Protein AF-X1T3Y7-F1 (afdb_monomer_lite)

Organism: NCBI:txid412755

Secondary structure (DSSP, 8-state):
--PPPSSS--TTEEEETTEEEEEEEEEE-S--TT------HHHHHHHHHHHHHT--EEEEEE-TTSSEEEEEE-SHHHHHT---SS-EEHHHHHHHHHHHTT-PPPHHHHHHHT-

Radius of gyration: 14.02 Å; chains: 1; bounding box: 27×38×32 Å

pLDDT: mean 86.09, std 16.31, range [31.8, 98.0]

Sequence (115 aa):
MFILIPGLNLDFLEYDHSKAVALVEYKRRINLEAVSPSLDANIEALIDLGNRAGIPVFCVFYTPNLKRFRVFGLNARGKGYGPPEDITSEYKYVDFLYYIRGRTMPESVGEKLWQ

Foldseek 3Di:
DDDDDDDDDPVFFDDDPPDTLEGEAEAEDADPPPDDD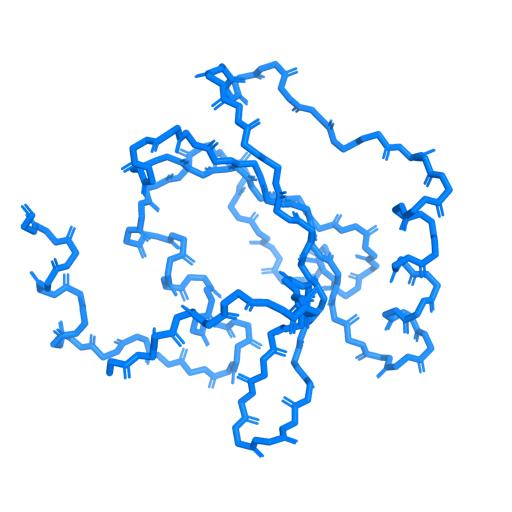DPDPVLVVRQVVCVVVVHWYKYWYAYPVRFWIDIDTSYPRRVVLVPDHDTDGNLVVVQSSQVSVVHGDDVVVNVVSVD

Structure (mmCIF, N/CA/C/O backbone):
data_AF-X1T3Y7-F1
#
_entry.id   AF-X1T3Y7-F1
#
loop_
_atom_site.group_PDB
_atom_site.id
_atom_site.type_symbol
_atom_site.label_atom_id
_atom_site.label_alt_id
_atom_site.label_comp_id
_atom_site.label_asym_id
_atom_site.label_entity_id
_atom_site.label_seq_id
_atom_site.pdbx_PDB_ins_code
_atom_site.Cartn_x
_atom_site.Cartn_y
_atom_site.Cartn_z
_atom_site.occupancy
_atom_site.B_iso_or_equiv
_atom_site.auth_seq_id
_atom_site.auth_comp_id
_atom_site.auth_asym_id
_atom_site.auth_atom_id
_atom_site.pdbx_PDB_model_num
ATOM 1 N N . MET A 1 1 ? 2.787 10.656 16.256 1.00 32.88 1 MET A N 1
ATOM 2 C CA . MET A 1 1 ? 4.179 10.268 15.958 1.00 32.88 1 MET A CA 1
ATOM 3 C C . MET A 1 1 ? 4.281 8.795 16.272 1.00 32.88 1 MET A C 1
ATOM 5 O O . MET A 1 1 ? 4.190 8.453 17.441 1.00 32.88 1 MET A O 1
ATOM 9 N N . PHE A 1 2 ? 4.350 7.937 15.259 1.00 32.75 2 PHE A N 1
ATOM 10 C CA . PHE A 1 2 ? 4.605 6.518 15.482 1.00 32.75 2 PHE A CA 1
ATOM 11 C C . PHE A 1 2 ? 5.980 6.200 14.914 1.00 32.75 2 PHE A C 1
ATOM 13 O O . PHE A 1 2 ? 6.254 6.409 13.737 1.00 32.75 2 PHE A O 1
ATOM 20 N N . ILE A 1 3 ? 6.852 5.841 15.847 1.00 34.69 3 ILE A N 1
ATOM 21 C CA . ILE A 1 3 ? 8.257 5.511 15.678 1.00 34.69 3 ILE A CA 1
ATOM 22 C C . ILE A 1 3 ? 8.313 4.034 15.281 1.00 34.69 3 ILE A C 1
ATOM 24 O O . ILE A 1 3 ? 7.742 3.194 15.974 1.00 34.69 3 ILE A O 1
ATOM 28 N N . LEU A 1 4 ? 8.992 3.731 14.175 1.00 40.81 4 LEU A N 1
ATOM 29 C CA . LEU A 1 4 ? 9.364 2.371 13.786 1.00 40.81 4 LEU A CA 1
ATOM 30 C C . LEU A 1 4 ? 10.512 1.909 14.703 1.00 40.81 4 LEU A C 1
ATOM 32 O O . LEU A 1 4 ? 11.549 2.571 14.762 1.00 40.81 4 LEU A O 1
ATOM 36 N N . ILE A 1 5 ? 10.327 0.806 15.434 1.00 31.80 5 ILE A N 1
ATOM 37 C CA . ILE A 1 5 ? 11.369 0.171 16.261 1.00 31.80 5 ILE A CA 1
ATOM 38 C C . ILE A 1 5 ? 11.878 -1.068 15.507 1.00 31.80 5 ILE A C 1
ATOM 40 O O . ILE A 1 5 ? 11.058 -1.894 15.110 1.00 31.80 5 ILE A O 1
ATOM 44 N N . PRO A 1 6 ? 13.197 -1.239 15.306 1.00 36.62 6 PRO A N 1
ATOM 45 C CA . PRO A 1 6 ? 13.729 -2.378 14.575 1.00 36.62 6 PRO A CA 1
ATOM 46 C C . PRO A 1 6 ? 13.797 -3.621 15.471 1.00 36.62 6 PRO A C 1
ATOM 48 O O . PRO A 1 6 ? 14.414 -3.604 16.535 1.00 36.62 6 PRO A O 1
ATOM 51 N N . GLY A 1 7 ? 13.191 -4.711 15.002 1.00 38.00 7 GLY A N 1
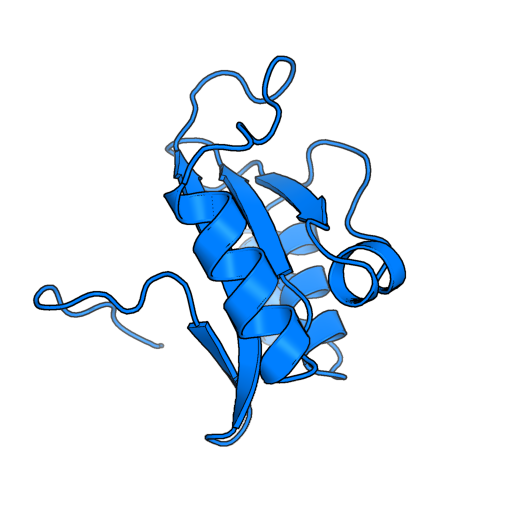ATOM 52 C CA . GLY A 1 7 ? 13.235 -6.029 15.637 1.00 38.00 7 GLY A CA 1
ATOM 53 C C . GLY A 1 7 ? 11.908 -6.759 15.462 1.00 38.00 7 GLY A C 1
ATOM 54 O O . GLY A 1 7 ? 11.055 -6.683 16.334 1.00 38.00 7 GLY A O 1
ATOM 55 N N . LEU A 1 8 ? 11.756 -7.467 14.337 1.00 40.53 8 LEU A N 1
ATOM 56 C CA . LEU A 1 8 ? 10.544 -8.194 13.918 1.00 40.53 8 LEU A CA 1
ATOM 57 C C . LEU A 1 8 ? 9.426 -7.292 13.351 1.00 40.53 8 LEU A C 1
ATOM 59 O O . LEU A 1 8 ? 8.328 -7.171 13.887 1.00 40.53 8 LEU A O 1
ATOM 63 N N . ASN A 1 9 ? 9.743 -6.665 12.219 1.00 44.59 9 ASN A N 1
ATOM 64 C CA . ASN A 1 9 ? 8.843 -5.836 11.426 1.00 44.59 9 ASN A CA 1
ATOM 65 C C . ASN A 1 9 ? 7.703 -6.669 10.811 1.00 44.59 9 ASN A C 1
ATOM 67 O O . ASN A 1 9 ? 7.887 -7.350 9.802 1.00 44.59 9 ASN A O 1
ATOM 71 N N . LEU A 1 10 ? 6.494 -6.558 11.361 1.00 50.97 10 LEU A N 1
ATOM 72 C CA . LEU A 1 10 ? 5.266 -6.726 10.579 1.00 50.97 10 LEU A CA 1
ATOM 73 C C . LEU A 1 10 ? 5.092 -5.469 9.706 1.00 50.97 10 LEU A C 1
ATOM 75 O O . LEU A 1 10 ? 4.139 -4.718 9.880 1.00 50.97 10 LEU A O 1
ATOM 79 N N . ASP A 1 11 ? 6.019 -5.230 8.770 1.00 59.06 11 ASP A N 1
ATOM 80 C CA . ASP A 1 11 ? 5.971 -4.095 7.823 1.00 59.06 11 ASP A CA 1
ATOM 81 C C . ASP A 1 11 ? 4.788 -4.189 6.852 1.00 59.06 11 ASP A C 1
ATO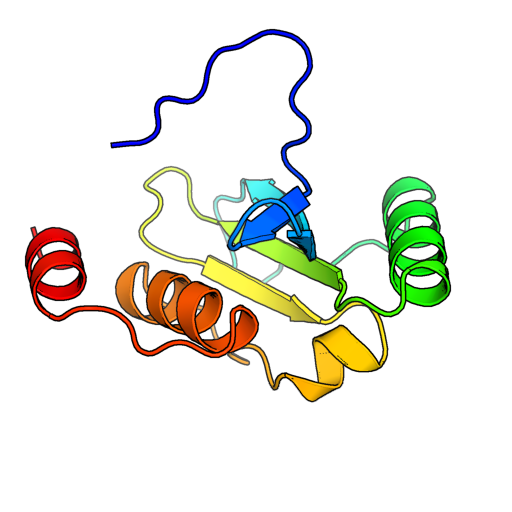M 83 O O . ASP A 1 11 ? 4.604 -3.317 6.009 1.00 59.06 11 ASP A O 1
ATOM 87 N N . PHE A 1 12 ? 3.989 -5.252 6.961 1.00 70.38 12 PHE A N 1
ATOM 88 C CA . PHE A 1 12 ? 2.915 -5.556 6.042 1.00 70.38 12 PHE A CA 1
ATOM 89 C C . PHE A 1 12 ? 1.515 -5.391 6.605 1.00 70.38 12 PHE A C 1
ATOM 91 O O . PHE A 1 12 ? 0.572 -5.665 5.877 1.00 70.38 12 PHE A O 1
ATOM 98 N N . LEU A 1 13 ? 1.331 -4.984 7.862 1.00 83.69 13 LEU A N 1
ATOM 99 C CA . LEU A 1 13 ? -0.001 -4.874 8.454 1.00 83.69 13 LEU A CA 1
ATOM 100 C C . LEU A 1 13 ? -0.404 -3.416 8.664 1.00 83.69 13 LEU A C 1
ATOM 102 O O . LEU A 1 13 ? 0.101 -2.741 9.558 1.00 83.69 13 LEU A O 1
ATOM 106 N N . GLU A 1 14 ? -1.398 -2.966 7.907 1.00 84.00 14 GLU A N 1
ATOM 107 C CA . GLU A 1 14 ? -2.100 -1.724 8.211 1.00 84.00 14 GLU A CA 1
ATOM 108 C C . GLU A 1 14 ? -3.212 -2.014 9.214 1.00 84.00 14 GLU A C 1
ATOM 110 O O . GLU A 1 14 ? -3.998 -2.955 9.046 1.00 84.00 14 GLU A O 1
ATOM 115 N N . TYR A 1 15 ? -3.305 -1.185 10.250 1.00 84.00 15 TYR A N 1
ATOM 116 C CA . TYR A 1 15 ? -4.311 -1.328 11.295 1.00 84.00 15 TYR A CA 1
ATOM 117 C C . TYR A 1 15 ? -4.971 0.005 11.643 1.00 84.00 15 TYR A C 1
ATOM 119 O O . TYR A 1 15 ? -4.396 1.080 11.477 1.00 84.00 15 TYR A O 1
ATOM 127 N N . ASP A 1 16 ? -6.195 -0.081 12.153 1.00 86.56 16 ASP A N 1
ATOM 128 C CA . ASP A 1 16 ? -6.913 1.035 12.753 1.00 86.56 16 ASP A CA 1
ATOM 129 C C . ASP A 1 16 ? -7.705 0.547 13.970 1.00 86.56 16 ASP A C 1
ATOM 131 O O . ASP A 1 16 ? -8.302 -0.527 13.930 1.00 86.56 16 ASP A O 1
ATOM 135 N N . HIS A 1 17 ? -7.679 1.297 15.077 1.00 85.06 17 HIS A N 1
ATOM 136 C CA . HIS A 1 17 ? -8.302 0.905 16.355 1.00 85.06 17 HIS A CA 1
ATOM 137 C C . HIS A 1 17 ? -8.060 -0.568 16.749 1.00 85.06 17 HIS A C 1
ATOM 139 O O . HIS A 1 17 ? -8.991 -1.301 17.088 1.00 85.06 17 HIS A O 1
ATOM 145 N N . SER A 1 18 ? -6.801 -1.011 16.675 1.00 86.06 18 SER A N 1
ATOM 146 C CA . SER A 1 18 ? -6.383 -2.386 16.996 1.00 86.06 18 SER A CA 1
ATOM 147 C C . SER A 1 18 ? -6.998 -3.479 16.107 1.00 86.06 18 SER A C 1
ATOM 149 O O . SER A 1 18 ? -6.972 -4.653 16.472 1.00 86.06 18 SER A O 1
ATOM 151 N N . LYS A 1 19 ? -7.530 -3.122 14.932 1.00 88.38 19 LYS A N 1
ATOM 152 C CA . LYS A 1 19 ? -8.031 -4.062 13.925 1.00 88.38 19 LYS A CA 1
ATOM 153 C C . LYS A 1 19 ? -7.187 -3.990 12.663 1.00 88.38 19 LYS A C 1
ATOM 155 O O . LYS A 1 19 ? -6.883 -2.902 12.186 1.00 88.38 19 LYS A O 1
ATOM 160 N N . ALA A 1 20 ? -6.850 -5.151 12.110 1.00 91.31 20 ALA A N 1
ATOM 161 C CA . ALA A 1 20 ? -6.253 -5.253 10.786 1.00 91.31 20 ALA A CA 1
ATOM 162 C C . ALA A 1 20 ? -7.210 -4.671 9.735 1.00 91.31 20 ALA A C 1
ATOM 164 O O . ALA A 1 20 ? -8.378 -5.063 9.688 1.00 91.31 20 ALA A O 1
ATOM 165 N N . VAL A 1 21 ? -6.716 -3.755 8.901 1.00 93.88 21 VAL A N 1
ATOM 166 C CA . VAL A 1 21 ? -7.496 -3.135 7.818 1.00 93.88 21 VAL A CA 1
ATOM 167 C C . VAL A 1 21 ? -6.971 -3.494 6.436 1.00 93.88 21 VAL A C 1
ATOM 169 O O . VAL A 1 21 ? -7.761 -3.558 5.502 1.00 93.88 21 VAL A O 1
ATOM 172 N N . ALA A 1 22 ? -5.671 -3.753 6.288 1.00 94.88 22 ALA A N 1
ATOM 173 C CA . ALA A 1 22 ? -5.076 -4.176 5.026 1.00 94.88 22 ALA A CA 1
ATOM 174 C C . ALA A 1 22 ? -3.746 -4.897 5.254 1.00 94.88 22 ALA A C 1
ATOM 176 O O . ALA A 1 22 ? -3.099 -4.709 6.286 1.00 94.88 22 ALA A O 1
ATOM 177 N N . LEU A 1 23 ? -3.328 -5.673 4.254 1.00 95.00 23 LEU A N 1
ATOM 178 C CA . LEU A 1 23 ? -1.949 -6.130 4.128 1.00 95.00 23 LEU A CA 1
ATOM 179 C C . LEU A 1 23 ? -1.229 -5.313 3.045 1.00 95.00 23 LEU A C 1
ATOM 181 O O . LEU A 1 23 ? -1.806 -5.074 1.984 1.00 95.00 23 LEU A O 1
ATOM 185 N N . VAL A 1 24 ? 0.012 -4.888 3.281 1.00 92.69 24 VAL A N 1
ATOM 186 C CA . VAL A 1 24 ? 0.777 -4.027 2.367 1.0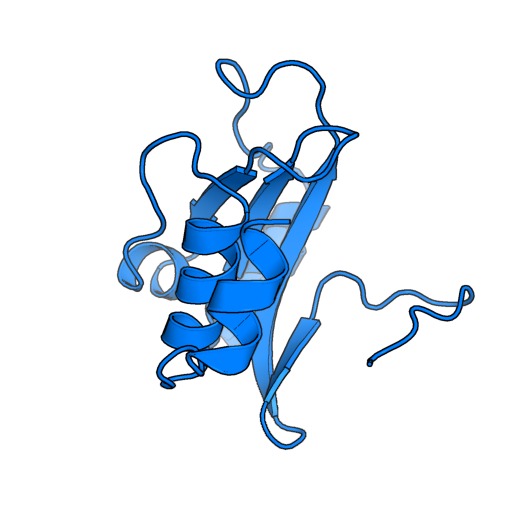0 92.69 24 VAL A CA 1
ATOM 187 C C . VAL A 1 24 ? 2.225 -4.488 2.244 1.00 92.69 24 VAL A C 1
ATOM 189 O O . VAL A 1 24 ? 3.014 -4.344 3.156 1.00 92.69 24 VAL A O 1
ATOM 192 N N . GLU A 1 25 ? 2.629 -4.976 1.082 1.00 91.62 25 GLU A N 1
ATOM 193 C CA . GLU A 1 25 ? 4.041 -5.248 0.809 1.00 91.62 25 GLU A CA 1
ATOM 194 C C . GLU A 1 25 ? 4.736 -3.977 0.296 1.00 91.62 25 GLU A C 1
ATOM 196 O O . GLU A 1 25 ? 4.406 -3.479 -0.784 1.00 91.62 25 GLU A O 1
ATOM 201 N N . TYR A 1 26 ? 5.727 -3.468 1.028 1.00 90.69 26 TYR A N 1
ATOM 202 C CA . TYR A 1 26 ? 6.495 -2.282 0.639 1.00 90.69 26 TYR A CA 1
ATOM 203 C C . TYR A 1 26 ? 7.797 -2.649 -0.088 1.00 90.69 26 TYR A C 1
ATOM 205 O O . TYR A 1 26 ? 8.654 -3.355 0.438 1.00 90.69 26 TYR A O 1
ATOM 213 N N . LYS A 1 27 ? 8.007 -2.109 -1.296 1.00 90.44 27 LYS A N 1
ATOM 214 C CA . LYS A 1 27 ? 9.200 -2.366 -2.123 1.00 90.44 27 LYS A CA 1
ATOM 215 C C . LYS A 1 27 ? 9.880 -1.068 -2.565 1.00 90.44 27 LYS A C 1
ATOM 217 O O . LYS A 1 27 ? 9.412 -0.353 -3.448 1.00 90.44 27 LYS A O 1
ATOM 222 N N . ARG A 1 28 ? 11.068 -0.789 -2.028 1.00 92.31 28 ARG A N 1
ATOM 223 C CA . ARG A 1 28 ? 11.881 0.370 -2.442 1.00 92.31 28 ARG A CA 1
ATOM 224 C C . ARG A 1 28 ? 12.401 0.215 -3.880 1.00 92.31 28 ARG A C 1
ATOM 226 O O . ARG A 1 28 ? 12.981 -0.821 -4.219 1.00 92.31 28 ARG A O 1
ATOM 233 N N . ARG A 1 29 ? 12.253 1.244 -4.725 1.00 92.00 29 ARG A N 1
ATOM 234 C CA . ARG A 1 29 ? 12.748 1.287 -6.121 1.00 92.00 29 ARG A CA 1
ATOM 235 C C . ARG A 1 29 ? 13.159 2.700 -6.538 1.00 92.00 29 ARG A C 1
ATOM 237 O O . ARG A 1 29 ? 12.581 3.674 -6.083 1.00 92.00 29 ARG A O 1
ATOM 244 N N . ILE A 1 30 ? 14.152 2.815 -7.423 1.00 88.62 30 ILE A N 1
ATOM 245 C CA . ILE A 1 30 ? 14.590 4.115 -7.971 1.00 88.62 30 ILE A CA 1
ATOM 246 C C . ILE A 1 30 ? 13.688 4.547 -9.134 1.00 88.62 30 ILE A C 1
ATOM 248 O O . ILE A 1 30 ? 13.270 5.699 -9.192 1.00 88.62 30 ILE A O 1
ATOM 252 N N . ASN A 1 31 ? 13.360 3.617 -10.033 1.00 91.38 31 ASN A N 1
ATOM 253 C CA . ASN A 1 31 ? 12.462 3.851 -11.159 1.00 91.38 31 ASN A CA 1
ATOM 254 C C . ASN A 1 31 ? 11.126 3.144 -10.901 1.00 91.38 31 ASN A C 1
ATOM 256 O O . ASN A 1 31 ? 11.104 1.919 -10.802 1.00 91.38 31 ASN A O 1
ATOM 260 N N . LEU A 1 32 ? 10.042 3.914 -10.779 1.00 93.25 32 LEU A N 1
ATOM 261 C CA . LEU A 1 32 ? 8.687 3.399 -10.553 1.00 93.25 32 LEU A CA 1
ATOM 262 C C . LEU A 1 32 ? 7.897 3.163 -11.851 1.00 93.25 32 LEU A C 1
ATOM 264 O O . LEU A 1 32 ? 6.854 2.517 -11.810 1.00 93.25 32 LEU A O 1
ATOM 268 N N . GLU A 1 33 ? 8.365 3.649 -13.002 1.00 91.50 33 GLU A N 1
ATOM 269 C CA . GLU A 1 33 ? 7.630 3.540 -14.275 1.00 91.50 33 GLU A CA 1
ATOM 270 C C . GLU A 1 33 ? 7.584 2.089 -14.779 1.00 91.50 33 GLU A C 1
ATOM 272 O O . GLU A 1 33 ? 6.580 1.635 -15.324 1.00 91.50 33 GLU A O 1
ATOM 277 N N . ALA A 1 34 ? 8.650 1.330 -14.519 1.00 88.06 34 ALA A N 1
ATOM 278 C CA . ALA A 1 34 ? 8.831 -0.043 -14.991 1.00 88.06 34 ALA A CA 1
ATOM 279 C C . ALA A 1 34 ? 8.587 -1.112 -13.907 1.00 88.06 34 ALA A C 1
ATOM 281 O O . ALA A 1 34 ? 9.074 -2.235 -14.026 1.00 88.06 34 ALA A O 1
ATOM 282 N N . VAL A 1 35 ? 7.887 -0.776 -12.818 1.00 92.31 35 VAL A N 1
ATOM 283 C CA . VAL A 1 35 ? 7.626 -1.734 -11.731 1.00 92.31 35 VAL A CA 1
ATOM 284 C C . VAL A 1 35 ? 6.295 -2.442 -11.933 1.00 92.31 35 VAL A C 1
ATOM 286 O O . VAL A 1 35 ? 5.296 -1.840 -12.319 1.00 92.31 35 VAL A O 1
ATOM 289 N N . SER A 1 36 ? 6.286 -3.725 -11.605 1.00 91.50 36 SER A N 1
ATOM 290 C CA . SER A 1 36 ? 5.081 -4.527 -11.434 1.00 91.50 36 SER A CA 1
ATOM 291 C C . SER A 1 36 ? 5.302 -5.496 -10.269 1.00 91.50 36 SER A C 1
ATOM 293 O O . SER A 1 36 ? 6.452 -5.870 -9.999 1.00 91.50 36 SER A O 1
ATOM 295 N N . PRO A 1 37 ? 4.248 -5.877 -9.529 1.00 90.81 37 PRO A N 1
ATOM 296 C CA . PRO A 1 37 ? 4.362 -6.921 -8.520 1.00 90.81 37 PRO A CA 1
ATOM 297 C C . PRO A 1 37 ? 4.768 -8.252 -9.167 1.00 90.81 37 PRO A C 1
ATOM 299 O O . PRO A 1 37 ? 4.124 -8.704 -10.113 1.00 90.81 37 PRO A O 1
ATOM 302 N N . SER A 1 38 ? 5.814 -8.894 -8.647 1.00 89.25 38 SER A N 1
ATOM 303 C CA . SER A 1 38 ? 6.124 -10.290 -8.963 1.00 89.25 38 SER A CA 1
ATOM 304 C C . SER A 1 38 ? 5.177 -11.203 -8.190 1.00 89.25 38 SER A C 1
ATOM 306 O O . SER A 1 38 ? 5.053 -11.060 -6.978 1.00 89.25 38 SER A O 1
ATOM 308 N N . LEU A 1 39 ? 4.531 -12.158 -8.861 1.00 88.06 39 LEU A N 1
ATOM 309 C CA . LEU A 1 39 ? 3.800 -13.240 -8.190 1.00 88.06 39 LEU A CA 1
ATOM 310 C C . LEU A 1 39 ? 4.792 -14.311 -7.723 1.00 88.06 39 LEU A C 1
ATOM 312 O O . LEU A 1 39 ? 4.888 -15.391 -8.293 1.00 88.06 39 LEU A O 1
ATOM 316 N N . ASP A 1 40 ? 5.606 -13.952 -6.735 1.00 89.81 40 ASP A N 1
ATOM 317 C CA . ASP A 1 40 ? 6.449 -14.895 -6.009 1.00 89.81 40 ASP A CA 1
ATOM 318 C C . ASP A 1 40 ? 5.682 -15.511 -4.826 1.00 89.81 40 ASP A C 1
ATOM 320 O O . ASP A 1 40 ? 4.605 -15.045 -4.446 1.00 89.81 40 ASP A O 1
ATOM 324 N N . ALA A 1 41 ? 6.252 -16.557 -4.225 1.00 89.50 41 ALA A N 1
ATOM 325 C CA . ALA A 1 41 ? 5.618 -17.290 -3.130 1.00 89.50 41 ALA A CA 1
ATOM 326 C C . ALA A 1 41 ? 5.233 -16.393 -1.934 1.00 89.50 41 ALA A C 1
ATOM 328 O O . ALA A 1 41 ? 4.255 -16.678 -1.244 1.00 89.50 41 ALA A O 1
ATOM 329 N N . ASN A 1 42 ? 5.961 -15.294 -1.699 1.00 86.12 42 ASN A N 1
ATOM 330 C CA . ASN A 1 42 ? 5.650 -14.364 -0.613 1.00 86.12 42 ASN A CA 1
ATOM 331 C C . ASN A 1 42 ? 4.390 -13.553 -0.932 1.00 86.12 42 ASN A C 1
ATOM 333 O O . ASN A 1 42 ? 3.506 -13.424 -0.084 1.00 86.12 42 ASN A O 1
ATOM 337 N N . ILE A 1 43 ? 4.281 -13.035 -2.159 1.00 91.12 43 ILE A N 1
ATOM 338 C CA . ILE A 1 43 ? 3.077 -12.332 -2.612 1.00 91.12 43 ILE A CA 1
ATOM 339 C C . ILE A 1 43 ? 1.862 -13.266 -2.622 1.00 91.12 43 ILE A C 1
ATOM 341 O O . ILE A 1 43 ? 0.787 -12.862 -2.179 1.00 91.12 43 ILE A O 1
ATOM 345 N N . GLU A 1 44 ? 2.015 -14.513 -3.068 1.00 94.81 44 GLU A N 1
ATOM 346 C CA . GLU A 1 44 ? 0.918 -15.488 -3.053 1.00 94.81 44 GLU A CA 1
ATOM 347 C C . GLU A 1 44 ? 0.446 -15.806 -1.629 1.00 94.81 44 GLU A C 1
ATOM 349 O O . GLU A 1 44 ? -0.759 -15.803 -1.367 1.00 94.81 44 GLU A O 1
ATOM 354 N N . ALA A 1 45 ? 1.377 -15.989 -0.687 1.00 93.25 45 ALA A N 1
ATOM 355 C CA . ALA A 1 45 ? 1.052 -16.183 0.723 1.00 93.25 45 ALA A CA 1
ATOM 356 C C . ALA A 1 45 ? 0.319 -14.972 1.329 1.00 93.25 45 ALA A C 1
ATOM 358 O O . ALA A 1 45 ? -0.657 -15.144 2.062 1.00 93.25 45 ALA A O 1
ATOM 359 N N . LEU A 1 46 ? 0.734 -13.743 0.996 1.00 93.06 46 LEU A N 1
ATOM 360 C CA . LEU A 1 46 ? 0.047 -12.521 1.435 1.00 93.06 46 LEU A CA 1
ATOM 361 C C . LEU A 1 46 ? -1.370 -12.416 0.856 1.00 93.06 46 LEU A C 1
ATOM 363 O O . LEU A 1 46 ? -2.300 -12.030 1.569 1.00 93.06 46 LEU A O 1
ATOM 367 N N . ILE A 1 47 ? -1.554 -12.778 -0.417 1.00 96.19 47 ILE A N 1
ATOM 368 C CA . ILE A 1 47 ? -2.873 -12.813 -1.063 1.00 96.19 47 ILE A CA 1
ATOM 369 C C . ILE A 1 47 ? -3.782 -13.840 -0.376 1.00 96.19 47 ILE A C 1
ATOM 371 O O . ILE A 1 47 ? -4.920 -13.500 -0.047 1.00 96.19 47 ILE A O 1
ATOM 375 N N . ASP A 1 48 ? -3.303 -15.066 -0.136 1.00 97.00 48 ASP A N 1
ATOM 376 C CA . ASP A 1 48 ? -4.069 -16.106 0.569 1.00 97.00 48 ASP A CA 1
ATOM 377 C C . ASP A 1 48 ? -4.473 -15.642 1.975 1.00 97.00 48 ASP A C 1
ATOM 379 O O . ASP A 1 48 ? -5.653 -15.703 2.332 1.00 97.00 48 ASP A O 1
ATOM 383 N N . LEU A 1 49 ? -3.533 -15.076 2.740 1.00 95.44 49 LEU A N 1
ATOM 384 C CA . LEU A 1 49 ? -3.806 -14.563 4.082 1.00 95.44 49 LEU A CA 1
ATOM 385 C C . LEU A 1 49 ? -4.864 -13.453 4.066 1.00 95.44 49 LEU A C 1
ATOM 387 O O . LEU A 1 49 ? -5.827 -13.507 4.834 1.00 95.44 49 LEU A O 1
ATOM 391 N N . GLY A 1 50 ? -4.728 -12.469 3.174 1.00 95.75 50 GLY A N 1
ATOM 392 C CA . GLY A 1 50 ? -5.692 -11.375 3.054 1.00 95.75 50 GLY A CA 1
ATOM 393 C C . GLY A 1 50 ? -7.074 -11.845 2.606 1.00 95.75 50 GLY A C 1
ATOM 394 O O . GLY A 1 50 ? -8.084 -11.358 3.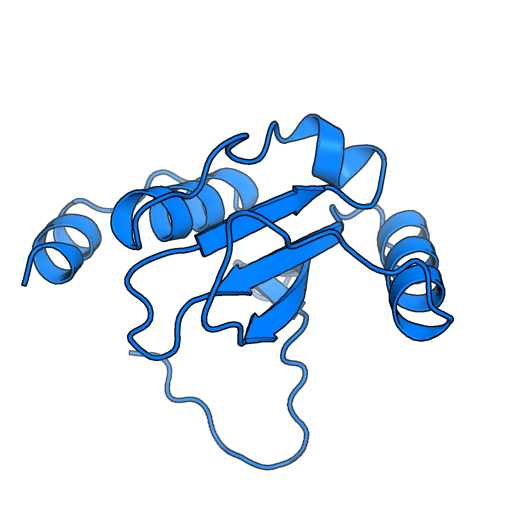113 1.00 95.75 50 GLY A O 1
ATOM 395 N N . ASN A 1 51 ? -7.142 -12.839 1.715 1.00 98.00 51 ASN A N 1
ATOM 396 C CA . ASN A 1 51 ? -8.405 -13.452 1.305 1.00 98.00 51 ASN A CA 1
ATOM 397 C C . ASN A 1 51 ? -9.102 -14.151 2.476 1.00 98.00 51 ASN A C 1
ATOM 399 O O . ASN A 1 51 ? -10.293 -13.923 2.689 1.00 98.00 51 ASN A O 1
ATOM 403 N N . ARG A 1 52 ? -8.368 -14.944 3.267 1.00 97.44 52 ARG A N 1
ATOM 404 C CA . ARG A 1 52 ? -8.905 -15.631 4.456 1.00 97.44 52 ARG A CA 1
ATOM 405 C C . ARG A 1 52 ? -9.348 -14.657 5.543 1.00 97.44 52 ARG A C 1
ATOM 407 O O . ARG A 1 52 ? -10.383 -14.868 6.166 1.00 97.44 52 ARG A O 1
ATOM 414 N N . ALA A 1 53 ? -8.586 -13.585 5.750 1.00 94.88 53 ALA A N 1
ATOM 415 C CA . ALA A 1 53 ? -8.914 -12.531 6.705 1.00 94.88 53 ALA A CA 1
ATOM 416 C C . ALA A 1 53 ? -9.997 -11.562 6.193 1.00 94.88 53 ALA A C 1
ATOM 418 O O . ALA A 1 53 ? -10.499 -10.741 6.957 1.00 94.88 53 ALA A O 1
ATOM 419 N N . GLY A 1 54 ? -10.368 -11.636 4.910 1.00 96.19 54 GLY A N 1
ATOM 420 C CA . GLY A 1 54 ? -11.339 -10.730 4.309 1.00 96.19 54 GLY A CA 1
ATOM 421 C C . GLY A 1 54 ? -10.863 -9.275 4.269 1.00 96.19 54 GLY A C 1
ATOM 422 O O . GLY A 1 54 ? -11.683 -8.367 4.379 1.00 96.19 54 GLY A O 1
ATOM 423 N N . ILE A 1 55 ? -9.568 -9.022 4.097 1.00 96.19 55 ILE A N 1
ATOM 424 C CA . ILE A 1 55 ? -8.995 -7.668 4.029 1.00 96.19 55 ILE A CA 1
ATOM 425 C C . ILE A 1 55 ? -8.293 -7.427 2.682 1.00 96.19 55 ILE A C 1
ATOM 427 O O . ILE A 1 55 ? -7.884 -8.380 2.007 1.00 96.19 55 ILE A O 1
ATOM 431 N N . PRO A 1 56 ? -8.211 -6.170 2.213 1.00 97.50 56 PRO A N 1
ATOM 432 C CA . PRO A 1 56 ? -7.471 -5.833 1.005 1.00 97.50 56 PRO A CA 1
ATOM 433 C C . PRO A 1 56 ? -5.969 -6.099 1.157 1.00 97.50 56 PRO A C 1
ATOM 435 O O . PRO A 1 56 ? -5.401 -5.964 2.241 1.00 97.50 56 PRO A O 1
ATOM 438 N N . VAL A 1 57 ? -5.335 -6.457 0.041 1.00 96.44 57 VAL A N 1
ATOM 439 C CA . VAL A 1 57 ? -3.888 -6.677 -0.053 1.00 96.44 57 VAL A CA 1
ATOM 440 C C . VAL A 1 57 ? -3.312 -5.770 -1.131 1.00 96.44 57 VAL A C 1
ATOM 442 O O . VAL A 1 57 ? -3.836 -5.733 -2.250 1.00 96.44 57 VAL A O 1
ATOM 445 N N . PHE A 1 58 ? -2.220 -5.081 -0.810 1.00 95.62 58 PHE A N 1
ATOM 446 C CA . PHE A 1 58 ? -1.543 -4.144 -1.696 1.00 95.62 58 PHE A CA 1
ATOM 447 C C . PHE A 1 58 ? -0.049 -4.452 -1.830 1.00 95.62 58 PHE A C 1
ATOM 449 O O . PHE A 1 58 ? 0.582 -4.954 -0.906 1.00 95.62 58 PHE A O 1
ATOM 456 N N . CYS A 1 59 ? 0.530 -4.102 -2.977 1.00 94.38 59 CYS A N 1
ATOM 457 C CA . CYS A 1 59 ? 1.973 -3.949 -3.152 1.00 94.38 59 CYS A CA 1
ATOM 458 C C . CYS A 1 59 ? 2.260 -2.479 -3.451 1.00 94.38 59 CYS A C 1
ATOM 460 O O . CYS A 1 59 ? 1.684 -1.910 -4.381 1.00 94.38 59 CYS A O 1
ATOM 462 N N . VAL A 1 60 ? 3.162 -1.873 -2.688 1.00 93.88 60 VAL A N 1
ATOM 463 C CA . VAL A 1 60 ? 3.498 -0.454 -2.780 1.00 93.88 60 VAL A CA 1
ATOM 464 C C . VAL A 1 60 ? 4.969 -0.314 -3.114 1.00 93.88 60 VAL A C 1
ATOM 466 O O . VAL A 1 60 ? 5.846 -0.649 -2.319 1.00 93.88 60 VAL A O 1
ATOM 469 N N . PHE A 1 61 ? 5.252 0.222 -4.294 1.00 94.12 61 PHE A N 1
ATOM 470 C CA . PHE A 1 61 ? 6.599 0.629 -4.657 1.00 94.12 61 PHE A CA 1
ATOM 471 C C . PHE A 1 61 ? 6.819 2.090 -4.299 1.00 94.12 61 PHE A C 1
ATOM 473 O O . PHE A 1 61 ? 5.938 2.912 -4.535 1.00 94.12 61 PHE A O 1
ATOM 480 N N . TYR A 1 62 ? 7.992 2.430 -3.772 1.00 93.75 62 TYR A N 1
ATOM 481 C CA . TYR A 1 62 ? 8.284 3.801 -3.351 1.00 93.75 62 TYR A CA 1
ATOM 482 C C . TYR A 1 62 ? 9.723 4.221 -3.653 1.00 93.75 62 TYR A C 1
ATOM 484 O O . TYR A 1 62 ? 10.644 3.394 -3.662 1.00 93.75 62 TYR A O 1
ATOM 492 N N . THR A 1 63 ? 9.923 5.519 -3.895 1.00 92.75 63 THR A N 1
ATOM 493 C CA . THR A 1 63 ? 11.257 6.097 -4.110 1.00 92.75 63 THR A CA 1
ATOM 494 C C . THR A 1 63 ? 12.034 6.255 -2.803 1.00 92.75 63 THR A C 1
ATOM 496 O O . THR A 1 63 ? 11.432 6.470 -1.755 1.00 92.75 63 THR A O 1
ATOM 499 N N . PRO A 1 64 ? 13.383 6.228 -2.822 1.00 90.44 64 PRO A N 1
ATOM 500 C CA . PRO A 1 64 ? 14.205 6.398 -1.619 1.00 90.44 64 PRO A CA 1
ATOM 501 C C . PRO A 1 64 ? 13.885 7.619 -0.746 1.00 90.44 64 PRO A C 1
ATOM 503 O O . PRO A 1 64 ? 14.104 7.563 0.456 1.00 90.44 64 PRO A O 1
ATOM 506 N N . ASN A 1 65 ? 13.397 8.706 -1.346 1.00 89.06 65 ASN A N 1
ATOM 507 C CA . ASN A 1 65 ? 13.035 9.945 -0.656 1.00 89.06 65 ASN A CA 1
ATOM 508 C C . ASN A 1 65 ? 11.575 9.987 -0.171 1.00 89.06 65 ASN A C 1
ATOM 510 O O . ASN A 1 65 ? 11.147 11.031 0.300 1.00 89.06 65 ASN A O 1
ATOM 514 N N . LEU A 1 66 ? 10.812 8.897 -0.329 1.00 86.56 66 LEU A N 1
ATOM 515 C CA . LEU A 1 66 ? 9.406 8.781 0.080 1.00 86.56 66 LEU A CA 1
ATOM 516 C C . LEU A 1 66 ? 8.465 9.823 -0.549 1.00 86.56 66 LEU A C 1
ATOM 518 O O . LEU A 1 66 ? 7.391 10.074 -0.023 1.00 86.56 66 LEU A O 1
ATOM 522 N N . LYS A 1 67 ? 8.834 10.427 -1.687 1.00 88.94 67 LYS A N 1
ATOM 523 C CA . LYS A 1 67 ? 7.992 11.433 -2.361 1.00 88.94 67 LYS A CA 1
ATOM 524 C C . LYS A 1 67 ? 7.121 10.871 -3.481 1.00 88.94 67 LYS A C 1
ATOM 526 O O . LYS A 1 67 ? 6.184 11.544 -3.906 1.00 88.94 67 LYS A O 1
ATOM 531 N N . ARG A 1 68 ? 7.418 9.663 -3.970 1.00 93.44 68 ARG A N 1
ATOM 532 C CA . ARG A 1 68 ? 6.673 9.010 -5.053 1.00 93.44 68 ARG A CA 1
ATOM 533 C C . ARG A 1 68 ? 6.342 7.570 -4.689 1.00 93.44 68 ARG A C 1
ATOM 535 O O . ARG A 1 68 ? 7.214 6.839 -4.214 1.00 93.44 68 ARG A O 1
ATOM 542 N N . PHE A 1 69 ? 5.110 7.172 -4.983 1.00 94.44 69 PHE A N 1
ATOM 543 C CA . PHE A 1 69 ? 4.563 5.851 -4.687 1.00 94.44 69 PHE A CA 1
ATOM 544 C C . PHE A 1 69 ? 3.834 5.290 -5.900 1.00 94.44 69 PHE A C 1
ATOM 546 O O . PHE A 1 69 ? 3.225 6.039 -6.653 1.00 94.44 69 PHE A O 1
ATOM 553 N N . ARG A 1 70 ? 3.849 3.973 -6.078 1.00 96.06 70 ARG A N 1
ATOM 554 C CA . ARG A 1 70 ? 2.996 3.269 -7.039 1.00 96.06 70 ARG A CA 1
ATOM 555 C C . ARG A 1 70 ? 2.335 2.098 -6.337 1.00 96.06 70 ARG A C 1
ATOM 557 O O . ARG A 1 70 ? 3.035 1.274 -5.748 1.00 96.06 70 ARG A O 1
ATOM 564 N N . VAL A 1 71 ? 1.009 2.045 -6.379 1.00 95.69 71 VAL A N 1
ATOM 565 C CA . VAL A 1 71 ? 0.206 1.131 -5.561 1.00 95.69 71 VAL A CA 1
ATOM 566 C C . VAL A 1 71 ? -0.520 0.143 -6.460 1.00 95.69 71 VAL A C 1
ATOM 568 O O . VAL A 1 71 ? -1.157 0.532 -7.430 1.00 95.69 71 VAL A O 1
ATOM 571 N N . PHE A 1 72 ? -0.454 -1.139 -6.118 1.00 96.06 72 PHE A N 1
ATOM 572 C CA . PHE A 1 72 ? -1.149 -2.203 -6.834 1.00 96.06 72 PHE A CA 1
ATOM 573 C C . PHE A 1 72 ? -2.044 -2.982 -5.878 1.00 96.06 72 PHE A C 1
ATOM 575 O O . PHE A 1 72 ? -1.573 -3.469 -4.852 1.00 96.06 72 PHE A O 1
ATOM 582 N N . GLY A 1 73 ? -3.318 -3.149 -6.232 1.00 96.56 73 GLY A N 1
ATOM 583 C CA . GLY A 1 73 ? -4.224 -4.068 -5.544 1.00 96.56 73 GLY A CA 1
ATOM 584 C C . GLY A 1 73 ? -3.949 -5.511 -5.967 1.00 96.56 73 GLY A C 1
ATOM 585 O O . GLY A 1 73 ? -4.019 -5.835 -7.154 1.00 96.56 73 GLY A O 1
ATOM 586 N N . LEU A 1 74 ? -3.644 -6.386 -5.008 1.00 96.00 74 LEU A N 1
ATOM 587 C CA . LEU A 1 74 ? -3.236 -7.765 -5.291 1.00 96.00 74 LEU A CA 1
ATOM 588 C C . LEU A 1 74 ? -4.423 -8.735 -5.304 1.00 96.00 74 LEU A C 1
ATOM 590 O O . LEU A 1 74 ? -4.534 -9.559 -6.211 1.00 96.00 74 LEU A O 1
ATOM 594 N N . ASN A 1 75 ? -5.356 -8.600 -4.357 1.00 97.31 75 ASN A N 1
ATOM 595 C CA . ASN A 1 75 ? -6.572 -9.415 -4.297 1.00 97.31 75 ASN A CA 1
ATOM 596 C C . ASN A 1 75 ? -7.830 -8.653 -4.749 1.00 97.31 75 ASN A C 1
ATOM 598 O O . 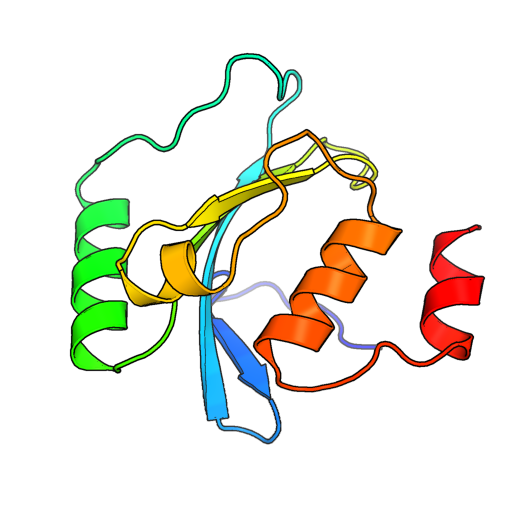ASN A 1 75 ? -7.783 -7.456 -5.030 1.00 97.31 75 ASN A O 1
ATOM 602 N N . ALA A 1 76 ? -8.973 -9.346 -4.823 1.00 97.81 76 ALA A N 1
ATOM 603 C CA . ALA A 1 76 ? -10.235 -8.754 -5.281 1.00 97.81 76 ALA A CA 1
ATOM 604 C C . ALA A 1 76 ? -10.646 -7.524 -4.451 1.00 97.81 76 ALA A C 1
ATOM 606 O O . ALA A 1 76 ? -11.039 -6.508 -5.018 1.00 97.81 76 ALA A O 1
ATOM 607 N N . ARG A 1 77 ? -10.485 -7.584 -3.120 1.00 97.50 77 ARG A N 1
ATOM 608 C CA . ARG A 1 77 ? -10.759 -6.448 -2.228 1.00 97.50 77 ARG A CA 1
ATOM 609 C C . ARG A 1 77 ? -9.804 -5.288 -2.491 1.00 97.50 77 ARG A C 1
ATOM 611 O O . ARG A 1 77 ? -10.270 -4.180 -2.702 1.00 97.50 77 ARG A O 1
ATOM 618 N N . GLY A 1 78 ? -8.496 -5.543 -2.549 1.00 96.75 78 GLY A N 1
ATOM 619 C CA . GLY A 1 78 ? -7.485 -4.519 -2.829 1.00 96.75 78 GLY A CA 1
ATOM 620 C C . GLY A 1 78 ? -7.717 -3.817 -4.167 1.00 96.75 78 GLY A C 1
ATOM 621 O O . GLY A 1 78 ? -7.635 -2.598 -4.240 1.00 96.75 78 GLY A O 1
ATOM 622 N N . LYS A 1 79 ? -8.095 -4.562 -5.212 1.00 96.38 79 LYS A N 1
ATOM 623 C CA . LYS A 1 79 ? -8.490 -3.984 -6.508 1.00 96.38 79 LYS A CA 1
ATOM 624 C C . LYS A 1 79 ? -9.774 -3.155 -6.405 1.00 96.38 79 LYS A C 1
ATOM 626 O O . LYS A 1 79 ? -9.858 -2.093 -7.007 1.00 96.38 79 LYS A O 1
ATOM 631 N N . GLY A 1 80 ? -10.744 -3.611 -5.611 1.00 96.38 80 GLY A N 1
ATOM 632 C CA . GLY A 1 80 ? -12.016 -2.919 -5.386 1.00 96.38 80 GLY A CA 1
ATOM 633 C C . GLY A 1 80 ? -11.898 -1.555 -4.696 1.00 96.38 80 GLY A C 1
ATOM 634 O O . GLY A 1 80 ? -12.783 -0.727 -4.877 1.00 96.38 80 GLY A O 1
ATOM 635 N N . TYR A 1 81 ? -10.810 -1.290 -3.965 1.00 94.69 81 TYR A N 1
ATOM 636 C CA . TYR A 1 81 ? -10.523 0.039 -3.403 1.00 94.69 81 TYR A CA 1
ATOM 637 C C . TYR A 1 81 ? -10.038 1.058 -4.450 1.00 94.69 81 TYR A C 1
ATOM 639 O O . TYR A 1 81 ? -9.842 2.214 -4.098 1.00 94.69 81 TYR A O 1
ATOM 647 N N . GLY A 1 82 ? -9.815 0.663 -5.710 1.00 92.38 82 GLY A N 1
ATOM 648 C CA . GLY A 1 82 ? -9.365 1.583 -6.762 1.00 92.38 82 GLY A CA 1
ATOM 649 C C . GLY A 1 82 ? -8.068 2.319 -6.401 1.00 92.38 82 GLY A C 1
ATOM 650 O O . GLY A 1 82 ? -8.076 3.549 -6.338 1.00 92.38 82 GLY A O 1
ATOM 651 N N . PRO A 1 83 ? -6.964 1.601 -6.101 1.00 90.75 83 PRO A N 1
ATOM 652 C CA . PRO A 1 83 ? -5.689 2.245 -5.803 1.00 90.75 83 PRO A CA 1
ATOM 653 C C . PRO A 1 83 ? -5.263 3.165 -6.959 1.00 90.75 83 PRO A C 1
ATOM 655 O O . PRO A 1 83 ? -5.594 2.870 -8.109 1.00 90.75 83 PRO A O 1
ATOM 658 N N . PRO A 1 84 ? -4.514 4.250 -6.684 1.00 86.19 84 PRO A N 1
ATOM 659 C CA . PRO A 1 84 ? -4.070 5.176 -7.722 1.00 86.19 84 PRO A CA 1
ATOM 660 C C . PRO A 1 84 ? -3.376 4.448 -8.882 1.00 86.19 84 PRO A C 1
ATOM 662 O O . PRO A 1 84 ? -2.410 3.718 -8.661 1.00 86.19 84 PRO A O 1
ATOM 665 N N . GLU A 1 85 ? -3.870 4.659 -10.105 1.00 80.31 85 GLU A N 1
ATOM 666 C CA . GLU A 1 85 ? -3.367 3.978 -11.311 1.00 80.31 85 GLU A CA 1
ATOM 667 C C . GLU A 1 85 ? -1.951 4.447 -11.696 1.00 80.31 85 GLU A C 1
ATOM 669 O O . GLU A 1 85 ? -1.137 3.668 -12.204 1.00 80.31 85 GLU A O 1
ATOM 674 N N . ASP A 1 86 ? -1.637 5.703 -11.368 1.00 89.88 86 ASP A N 1
ATOM 675 C CA . ASP A 1 86 ? -0.371 6.364 -11.664 1.00 89.88 86 ASP A CA 1
ATOM 676 C C . ASP A 1 86 ? 0.547 6.483 -10.445 1.00 89.88 86 ASP A C 1
ATOM 678 O O . ASP A 1 86 ? 0.154 6.332 -9.283 1.00 89.88 86 ASP A O 1
ATOM 682 N N . ILE A 1 87 ? 1.805 6.835 -10.716 1.00 91.25 87 ILE A N 1
ATOM 683 C CA . ILE A 1 87 ? 2.747 7.204 -9.665 1.00 91.25 87 ILE A CA 1
ATOM 684 C C . ILE A 1 87 ? 2.251 8.462 -8.961 1.00 91.25 87 ILE A C 1
ATOM 686 O O . ILE A 1 87 ? 2.103 9.531 -9.552 1.00 91.25 87 ILE A O 1
ATOM 690 N N . THR A 1 88 ? 2.039 8.323 -7.664 1.00 91.12 88 THR A N 1
ATOM 691 C CA . THR A 1 88 ? 1.351 9.293 -6.833 1.00 91.12 88 THR A CA 1
ATOM 692 C C . THR A 1 88 ? 2.298 9.946 -5.830 1.00 91.12 88 THR A C 1
ATOM 694 O O . THR A 1 88 ? 3.378 9.422 -5.536 1.00 91.12 88 THR A O 1
ATOM 697 N N . SER A 1 89 ? 1.916 11.119 -5.328 1.00 93.12 89 SER A N 1
ATOM 698 C CA . SER A 1 89 ? 2.680 11.840 -4.308 1.00 93.12 89 SER A CA 1
ATOM 699 C C . SER A 1 89 ? 2.502 11.215 -2.926 1.00 93.12 89 SER A C 1
ATOM 701 O O . SER A 1 89 ? 1.561 10.460 -2.688 1.00 93.12 89 SER A O 1
ATOM 703 N N . GLU A 1 90 ? 3.374 11.589 -1.991 1.00 91.12 90 GLU A N 1
ATOM 704 C CA . GLU A 1 90 ? 3.221 11.257 -0.570 1.00 91.12 90 GLU A CA 1
ATOM 705 C C . GLU A 1 90 ? 1.842 11.655 -0.030 1.00 91.12 90 GLU A C 1
ATOM 707 O O . GLU A 1 90 ? 1.158 10.824 0.555 1.00 91.12 90 GLU A O 1
ATOM 712 N N . TYR A 1 91 ? 1.380 12.876 -0.323 1.00 91.31 91 TYR A N 1
ATOM 713 C CA . TYR A 1 91 ? 0.052 13.350 0.078 1.00 91.31 91 TYR A CA 1
ATOM 714 C C . TYR A 1 91 ? -1.066 12.413 -0.390 1.00 91.31 91 TYR A C 1
ATOM 716 O O . TYR A 1 91 ? -1.861 11.939 0.416 1.00 91.31 91 TYR A O 1
ATOM 724 N N . LYS A 1 92 ? -1.109 12.107 -1.691 1.00 92.06 92 LYS A N 1
ATOM 725 C CA . LYS A 1 92 ? -2.151 11.246 -2.262 1.00 92.06 92 LYS A CA 1
ATOM 726 C C . LYS A 1 92 ? -2.045 9.802 -1.763 1.00 92.06 92 LYS A C 1
ATOM 728 O O . LYS A 1 92 ? -3.060 9.130 -1.624 1.00 92.06 92 LYS A O 1
ATOM 733 N N . TYR A 1 93 ? -0.831 9.316 -1.506 1.00 92.94 93 TYR A N 1
ATOM 734 C CA . TYR A 1 93 ? -0.629 7.992 -0.926 1.00 92.94 93 TYR A CA 1
ATOM 735 C C . TYR A 1 93 ? -1.141 7.923 0.518 1.00 92.94 93 TYR A C 1
ATOM 737 O O . TYR A 1 93 ? -1.859 6.993 0.874 1.00 92.94 93 TYR A O 1
ATOM 745 N N . VAL A 1 94 ? -0.824 8.921 1.345 1.00 91.25 94 VAL A N 1
ATOM 746 C CA . VAL A 1 94 ? -1.313 8.987 2.728 1.00 91.25 94 VAL A CA 1
ATOM 747 C C . VAL A 1 94 ? -2.831 9.142 2.757 1.00 91.25 94 VAL A C 1
ATOM 749 O O . VAL A 1 94 ? -3.486 8.448 3.530 1.00 91.25 94 VAL A O 1
ATOM 752 N N . ASP A 1 95 ? -3.401 9.972 1.885 1.00 92.38 95 ASP A N 1
ATOM 753 C CA . ASP A 1 95 ? -4.852 10.102 1.737 1.00 92.38 95 ASP A CA 1
ATOM 754 C C . ASP A 1 95 ? -5.508 8.756 1.387 1.00 92.38 95 ASP A C 1
ATOM 756 O O . ASP A 1 95 ? -6.461 8.332 2.043 1.00 92.38 95 ASP A O 1
ATOM 760 N N . PHE A 1 96 ? -4.914 7.998 0.458 1.00 93.75 96 PHE A N 1
ATOM 761 C CA . PHE A 1 96 ? -5.343 6.633 0.154 1.00 93.75 96 PHE A CA 1
ATOM 762 C C . PHE A 1 96 ? -5.289 5.709 1.386 1.00 93.75 96 PHE A C 1
ATOM 764 O O . PHE A 1 96 ? -6.220 4.936 1.618 1.00 93.75 96 PHE A O 1
ATOM 771 N N . LEU A 1 97 ? -4.259 5.817 2.234 1.00 92.69 97 LEU A N 1
ATOM 772 C CA . LEU A 1 97 ? -4.194 5.055 3.486 1.00 92.69 97 LEU A CA 1
ATOM 773 C C . LEU A 1 97 ? -5.300 5.443 4.486 1.00 92.69 97 LEU A C 1
ATOM 775 O O . LEU A 1 97 ? -5.746 4.604 5.269 1.00 92.69 97 LEU A O 1
ATOM 779 N N . TYR A 1 98 ? -5.752 6.698 4.513 1.00 92.31 98 TYR A N 1
ATOM 780 C CA . TYR A 1 98 ? -6.923 7.092 5.308 1.00 92.31 98 TYR A CA 1
ATOM 781 C C . TYR A 1 98 ? -8.216 6.535 4.709 1.00 92.31 98 TYR A C 1
ATOM 783 O O . TYR A 1 98 ? -9.041 5.982 5.441 1.00 92.31 98 TYR A O 1
ATOM 791 N N . TYR A 1 99 ? -8.344 6.590 3.385 1.00 93.50 99 TYR A N 1
ATOM 792 C CA . TYR A 1 99 ? -9.488 6.050 2.665 1.00 93.50 99 TYR A CA 1
ATOM 793 C C . TYR A 1 99 ? -9.686 4.546 2.916 1.00 93.50 99 TYR A C 1
ATOM 795 O O . TYR A 1 99 ? -10.794 4.133 3.262 1.00 93.50 99 TYR A O 1
ATOM 803 N N . ILE A 1 100 ? -8.630 3.722 2.862 1.00 93.38 100 ILE A N 1
ATOM 804 C CA . ILE A 1 100 ? -8.756 2.276 3.148 1.00 93.38 100 ILE A CA 1
ATOM 805 C C . ILE A 1 100 ? -9.148 1.982 4.606 1.00 93.38 100 ILE A C 1
ATOM 807 O O . ILE A 1 100 ? -9.726 0.933 4.887 1.00 93.38 100 ILE A O 1
ATOM 811 N N . ARG A 1 101 ? -8.887 2.919 5.529 1.00 91.69 101 ARG A N 1
ATOM 812 C CA . ARG A 1 101 ? -9.334 2.867 6.934 1.00 91.69 101 ARG A CA 1
ATOM 813 C C . ARG A 1 101 ? -10.775 3.362 7.117 1.00 91.69 101 ARG A C 1
ATOM 815 O O . ARG A 1 101 ? -11.276 3.353 8.236 1.00 91.69 101 ARG A O 1
ATOM 822 N N . GLY A 1 102 ? -11.443 3.810 6.050 1.00 91.00 102 GLY A N 1
ATOM 823 C CA . GLY A 1 102 ? -12.785 4.393 6.113 1.00 91.00 102 GLY A CA 1
ATOM 824 C C . GLY A 1 102 ? -12.807 5.777 6.764 1.00 91.00 102 GLY A C 1
ATOM 825 O O . GLY A 1 102 ? -13.779 6.130 7.429 1.00 91.00 102 GLY A O 1
ATOM 826 N N . ARG A 1 103 ? -11.723 6.547 6.624 1.00 90.81 103 ARG A N 1
ATOM 827 C CA . ARG A 1 103 ? -11.558 7.866 7.241 1.00 90.81 103 ARG A CA 1
ATOM 828 C C . ARG A 1 103 ? -11.170 8.918 6.212 1.00 90.81 103 ARG A C 1
ATOM 830 O O . ARG A 1 103 ? -10.606 8.608 5.170 1.00 90.81 103 ARG A O 1
ATOM 837 N N . THR A 1 104 ? -11.391 10.175 6.575 1.00 93.25 104 THR A N 1
ATOM 838 C CA . THR A 1 104 ? -10.841 11.331 5.862 1.00 93.25 104 THR A CA 1
ATOM 839 C C . THR A 1 104 ? -9.504 11.720 6.482 1.00 93.25 104 THR A C 1
ATOM 841 O O . THR A 1 104 ? -9.369 11.717 7.711 1.00 93.25 104 THR A O 1
ATOM 844 N N . MET A 1 105 ? -8.517 12.060 5.653 1.00 92.25 105 MET A N 1
ATOM 845 C CA . MET A 1 105 ? -7.246 12.586 6.142 1.00 92.25 105 MET A CA 1
ATOM 846 C C . MET A 1 105 ? -7.462 13.935 6.856 1.00 92.25 105 MET A C 1
ATOM 848 O O . MET A 1 105 ? -8.044 14.846 6.265 1.00 92.25 105 MET A O 1
ATOM 852 N N . PRO A 1 106 ? -7.000 14.103 8.111 1.00 92.31 106 PRO A N 1
ATOM 853 C CA . PRO A 1 106 ? -7.081 15.387 8.799 1.00 92.31 106 PRO A CA 1
ATOM 854 C C . PRO A 1 106 ? -6.247 16.463 8.094 1.00 92.31 106 PRO A C 1
ATOM 856 O O . PRO A 1 106 ? -5.116 16.202 7.683 1.00 92.31 106 PRO A O 1
ATOM 859 N N . GLU A 1 107 ? -6.758 17.693 8.042 1.00 89.75 107 GLU A N 1
ATOM 860 C CA . GLU A 1 107 ? -6.076 18.838 7.417 1.00 89.75 107 GLU A CA 1
ATOM 861 C C . GLU A 1 107 ? -4.670 19.067 7.994 1.00 89.75 107 GLU A C 1
ATOM 863 O O . GLU A 1 107 ? -3.704 19.203 7.249 1.00 89.75 107 GLU A O 1
ATOM 868 N N . SER A 1 108 ? -4.525 18.945 9.317 1.00 89.19 108 SER A N 1
ATOM 869 C CA . SER A 1 108 ? -3.243 19.086 10.025 1.00 89.19 108 SER A CA 1
ATOM 870 C C . SER A 1 108 ? -2.184 18.041 9.652 1.00 89.19 108 SER A C 1
ATOM 872 O O . SER A 1 108 ? -0.993 18.244 9.898 1.00 89.19 108 SER A O 1
ATOM 874 N N . VAL A 1 109 ? -2.597 16.896 9.100 1.00 86.81 109 VAL A N 1
ATOM 875 C CA . VAL A 1 109 ? -1.678 15.918 8.504 1.00 86.81 109 VAL A CA 1
ATOM 876 C C . VAL A 1 109 ? -1.297 16.382 7.105 1.00 86.81 109 VAL A C 1
ATOM 878 O O . VAL A 1 109 ? -0.111 16.408 6.787 1.00 86.81 109 VAL A O 1
ATOM 881 N N . GLY A 1 110 ? -2.278 16.813 6.309 1.00 84.44 110 GLY A N 1
ATOM 882 C CA . GLY A 1 110 ? -2.062 17.350 4.969 1.00 84.44 110 GLY A CA 1
ATOM 883 C C . GLY A 1 110 ? -1.050 18.497 4.937 1.00 84.44 110 GLY A C 1
ATOM 884 O O . GLY A 1 110 ? -0.106 18.441 4.156 1.00 84.44 110 GLY A O 1
ATOM 885 N N . GLU A 1 111 ? -1.182 19.484 5.826 1.00 84.38 111 GLU A N 1
ATOM 886 C CA . GLU A 1 111 ? -0.276 20.642 5.932 1.00 84.38 111 GLU A CA 1
ATOM 887 C C . GLU A 1 111 ? 1.193 20.251 6.149 1.00 84.38 111 GLU A C 1
ATOM 889 O O . GLU A 1 111 ? 2.098 20.904 5.632 1.00 84.38 111 GLU A O 1
ATOM 894 N N . LYS A 1 112 ? 1.445 19.162 6.885 1.00 84.06 112 LYS A N 1
ATOM 895 C CA . LYS A 1 112 ? 2.803 18.682 7.182 1.00 84.06 112 LYS A CA 1
ATOM 896 C C . LYS A 1 112 ? 3.456 17.967 6.005 1.00 84.06 112 LYS A C 1
ATOM 898 O O . LYS A 1 112 ? 4.676 17.932 5.937 1.00 84.06 112 LYS A O 1
ATOM 903 N N . LEU A 1 113 ? 2.665 17.394 5.097 1.00 80.00 113 LEU A N 1
ATOM 904 C CA . LEU A 1 113 ? 3.175 16.668 3.927 1.00 80.00 113 LEU A CA 1
ATOM 905 C C . LEU A 1 113 ? 3.628 17.605 2.794 1.00 80.00 113 LEU A C 1
ATOM 907 O O . LEU A 1 113 ? 4.327 17.166 1.881 1.00 80.00 113 LEU A O 1
ATOM 911 N N . TRP A 1 114 ? 3.239 18.884 2.853 1.00 59.47 114 TRP A N 1
ATOM 912 C CA . TRP A 1 114 ? 3.667 19.936 1.923 1.00 59.47 114 TRP A CA 1
ATOM 913 C C . TRP A 1 114 ? 5.013 20.588 2.291 1.00 59.47 114 TRP A C 1
ATOM 915 O O . TRP A 1 114 ? 5.505 21.406 1.513 1.00 59.47 114 TRP A O 1
ATOM 925 N N . GLN A 1 115 ? 5.595 20.238 3.445 1.00 55.34 115 GLN A N 1
ATOM 926 C CA . GLN A 1 115 ? 6.918 20.688 3.901 1.00 55.34 115 GLN A CA 1
ATOM 927 C C . GLN A 1 115 ? 8.031 19.739 3.422 1.00 55.34 115 GLN A C 1
ATOM 929 O O . GLN A 1 115 ? 9.155 20.243 3.207 1.00 55.34 115 GLN A O 1
#